Protein AF-A0A1T3WHC0-F1 (afdb_monomer_lite)

Radius of gyration: 17.09 Å; chains: 1; bounding box: 43×20×48 Å

Sequence (100 aa):
LLVEAGRAVDAAQADLDADSTAQASIAVAVAKVAATRACLEASSTLFELGGTRSASGTANLSRYWRDARTHTLHDPTRWKLQHIGRYTLSGTQPPRHGQI

Structure (mmCIF, N/CA/C/O backbone):
data_AF-A0A1T3WHC0-F1
#
_entry.id   AF-A0A1T3WHC0-F1
#
loop_
_atom_site.group_PDB
_atom_site.id
_atom_site.type_symbol
_atom_site.label_atom_id
_atom_site.label_alt_id
_atom_site.label_comp_id
_atom_site.label_asym_id
_atom_site.label_entity_id
_atom_site.label_seq_id
_atom_site.pdbx_PDB_ins_code
_atom_site.Cartn_x
_atom_site.Cartn_y
_atom_site.Cartn_z
_atom_site.occupancy
_atom_site.B_iso_or_equiv
_atom_site.auth_seq_id
_atom_site.auth_comp_id
_atom_site.auth_asym_id
_atom_site.auth_atom_id
_atom_site.pdbx_PDB_model_num
ATOM 1 N N . LEU A 1 1 ? -4.424 -9.113 1.706 1.00 90.62 1 LEU A N 1
ATOM 2 C CA . LEU A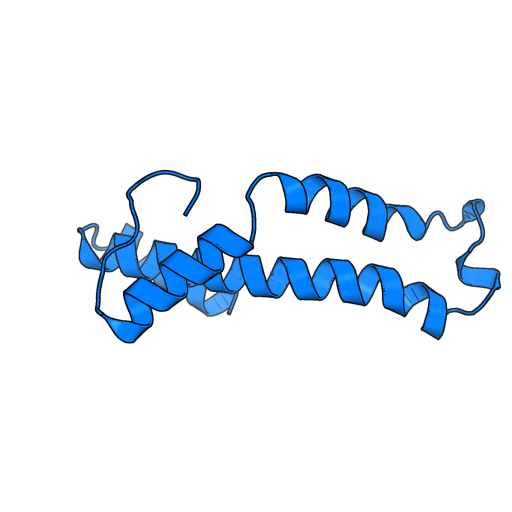 1 1 ? -4.301 -7.664 1.990 1.00 90.62 1 LEU A CA 1
ATOM 3 C C . LEU A 1 1 ? -5.372 -6.809 1.306 1.00 90.62 1 LEU A C 1
ATOM 5 O O . LEU A 1 1 ? -6.272 -6.375 2.002 1.00 90.62 1 LEU A O 1
ATOM 9 N N . LEU A 1 2 ? -5.349 -6.569 -0.017 1.00 95.44 2 LEU A N 1
ATOM 10 C CA . LEU A 1 2 ? -6.349 -5.678 -0.653 1.00 95.44 2 LEU A CA 1
ATOM 11 C C . LEU A 1 2 ? -7.793 -6.196 -0.515 1.00 95.44 2 LEU A C 1
ATOM 13 O O . LEU A 1 2 ? -8.685 -5.449 -0.135 1.00 95.44 2 LEU A O 1
ATOM 17 N N . VAL A 1 3 ? -8.003 -7.493 -0.760 1.00 97.88 3 VAL A N 1
ATOM 18 C CA . VAL A 1 3 ? -9.315 -8.144 -0.591 1.00 97.88 3 VAL A CA 1
ATOM 19 C C . VAL A 1 3 ? -9.789 -8.099 0.866 1.00 97.88 3 VAL A C 1
ATOM 21 O O . VAL A 1 3 ? -10.970 -7.907 1.120 1.00 97.88 3 VAL A O 1
ATOM 24 N N . GLU A 1 4 ? -8.879 -8.256 1.829 1.00 97.19 4 GLU A N 1
ATOM 25 C CA . GLU A 1 4 ? -9.213 -8.185 3.261 1.00 97.19 4 GLU A CA 1
ATOM 26 C C . GLU A 1 4 ? -9.613 -6.767 3.667 1.00 97.19 4 GLU A C 1
ATOM 28 O O . GLU A 1 4 ? -10.598 -6.603 4.375 1.00 97.19 4 GLU A O 1
ATOM 33 N N . ALA A 1 5 ? -8.901 -5.751 3.170 1.00 97.75 5 ALA A N 1
ATOM 34 C CA . ALA A 1 5 ? -9.271 -4.355 3.372 1.00 97.75 5 ALA A CA 1
ATOM 35 C C . ALA A 1 5 ? -10.660 -4.050 2.797 1.00 97.75 5 ALA A C 1
ATOM 37 O O . ALA A 1 5 ? -11.464 -3.431 3.483 1.00 97.75 5 ALA A O 1
ATOM 38 N N . GLY A 1 6 ? -10.962 -4.541 1.589 1.00 98.06 6 GLY A N 1
ATOM 39 C CA . GLY A 1 6 ? -12.294 -4.416 0.990 1.00 98.06 6 GLY A CA 1
ATOM 40 C C . GLY A 1 6 ? -13.380 -5.038 1.867 1.00 98.06 6 GLY A C 1
ATOM 41 O O . GLY A 1 6 ? -14.309 -4.349 2.265 1.00 98.06 6 GLY A O 1
ATOM 42 N N . ARG A 1 7 ? -13.203 -6.299 2.280 1.00 98.44 7 ARG A N 1
ATOM 43 C CA . ARG A 1 7 ? -14.166 -6.989 3.158 1.00 98.44 7 ARG A CA 1
ATOM 44 C C . ARG A 1 7 ? -14.360 -6.293 4.505 1.00 98.44 7 ARG A C 1
ATOM 46 O O . ARG A 1 7 ? -15.472 -6.274 5.016 1.00 98.44 7 ARG A O 1
ATOM 53 N N . ALA A 1 8 ? -13.295 -5.752 5.095 1.00 97.81 8 ALA A N 1
ATOM 54 C CA . ALA A 1 8 ? -13.387 -5.033 6.363 1.00 97.81 8 ALA A CA 1
ATOM 55 C C . ALA A 1 8 ? -14.163 -3.715 6.210 1.00 97.81 8 ALA A C 1
ATOM 57 O O . ALA A 1 8 ? -14.955 -3.370 7.082 1.00 97.81 8 ALA A O 1
ATOM 58 N N . VAL A 1 9 ? -13.977 -3.009 5.089 1.00 97.75 9 VAL A N 1
ATOM 59 C CA . VAL A 1 9 ? -14.778 -1.826 4.743 1.00 97.75 9 VAL A CA 1
ATOM 60 C C . VAL A 1 9 ? -16.242 -2.206 4.519 1.00 97.75 9 VAL A C 1
ATOM 62 O O . VAL A 1 9 ? -17.111 -1.551 5.084 1.00 97.75 9 VAL A O 1
ATOM 65 N N . ASP A 1 10 ? -16.519 -3.283 3.779 1.00 98.44 10 ASP A N 1
ATOM 66 C CA . ASP A 1 10 ? -17.887 -3.765 3.548 1.00 98.44 10 ASP A CA 1
ATOM 67 C C . ASP A 1 10 ? -18.591 -4.117 4.870 1.00 98.44 10 ASP A C 1
ATOM 69 O O . ASP A 1 10 ? -19.746 -3.748 5.082 1.00 98.44 10 ASP A O 1
ATOM 73 N N . ALA A 1 11 ? -17.885 -4.785 5.789 1.00 97.81 11 ALA A N 1
ATOM 74 C CA . ALA A 1 11 ? -18.406 -5.123 7.112 1.00 97.81 11 ALA A CA 1
ATOM 75 C C . ALA A 1 11 ? -18.705 -3.871 7.953 1.00 97.81 11 ALA A C 1
ATOM 77 O O . ALA A 1 11 ? -19.793 -3.762 8.510 1.00 97.81 11 ALA A O 1
ATOM 78 N N . ALA A 1 12 ? -17.783 -2.902 7.990 1.00 96.81 12 ALA A N 1
ATOM 79 C CA . ALA A 1 12 ? -17.993 -1.639 8.701 1.00 96.81 12 ALA A CA 1
ATOM 80 C C . ALA A 1 12 ? -19.109 -0.783 8.087 1.00 96.81 12 ALA A C 1
ATOM 82 O O . ALA A 1 12 ? -19.764 -0.024 8.791 1.00 96.81 12 ALA A O 1
ATOM 83 N N . GLN A 1 13 ? -19.346 -0.896 6.779 1.00 97.06 13 GLN A N 1
ATOM 84 C CA . GLN A 1 13 ? -20.472 -0.234 6.128 1.00 97.06 13 GLN A CA 1
ATOM 85 C C . GLN A 1 13 ? -21.812 -0.890 6.495 1.00 97.06 13 GLN A C 1
ATOM 87 O O . GLN A 1 13 ? -22.819 -0.189 6.598 1.00 97.06 13 GLN A O 1
ATOM 92 N N . ALA A 1 14 ? -21.838 -2.214 6.665 1.00 98.06 14 ALA A N 1
ATOM 93 C CA . ALA A 1 14 ? -23.043 -2.952 7.035 1.00 98.06 14 ALA A CA 1
ATOM 94 C C . ALA A 1 14 ? -23.440 -2.744 8.506 1.00 98.06 14 ALA A C 1
ATOM 96 O O . ALA A 1 14 ? -24.631 -2.644 8.797 1.00 98.06 14 ALA A O 1
ATOM 97 N N . ASP A 1 15 ? -22.461 -2.661 9.409 1.00 97.00 15 ASP A N 1
ATOM 98 C CA . ASP A 1 15 ? -22.667 -2.453 10.845 1.00 97.00 15 ASP A CA 1
ATOM 99 C C . ASP A 1 15 ? -21.625 -1.465 11.386 1.00 97.00 15 ASP A C 1
ATOM 101 O O . ASP A 1 15 ? -20.502 -1.835 11.733 1.00 97.00 15 ASP A O 1
ATOM 105 N N . LEU A 1 16 ? -21.972 -0.175 11.354 1.00 96.44 16 LEU A N 1
ATOM 106 C CA . LEU A 1 16 ? -21.028 0.904 11.626 1.00 96.44 16 LEU A CA 1
ATOM 107 C C . LEU A 1 16 ? -20.932 1.205 13.122 1.00 96.44 16 LEU A C 1
ATOM 109 O O . LEU A 1 16 ? -21.809 1.839 13.711 1.00 96.44 16 LEU A O 1
ATOM 113 N N . ASP A 1 17 ? -19.789 0.862 13.703 1.00 95.38 17 ASP A N 1
ATOM 114 C CA . ASP A 1 17 ? -19.435 1.180 15.082 1.00 95.38 17 ASP A CA 1
ATOM 115 C C . ASP A 1 17 ? -17.944 1.545 15.233 1.00 95.38 17 ASP A C 1
ATOM 117 O O . ASP A 1 17 ? -17.195 1.707 14.263 1.00 95.38 17 ASP A O 1
ATOM 121 N N . ALA A 1 18 ? -17.501 1.736 16.478 1.00 93.25 18 ALA A N 1
ATOM 122 C CA . ALA A 1 18 ? -16.118 2.088 16.779 1.00 93.25 18 ALA A CA 1
ATOM 123 C C . ALA A 1 18 ? -15.115 0.995 16.374 1.00 93.25 18 ALA A C 1
ATOM 125 O O . ALA A 1 18 ? -14.027 1.319 15.890 1.00 93.25 18 ALA A O 1
ATOM 126 N N . ASP A 1 19 ? -15.468 -0.271 16.585 1.00 95.19 19 ASP A N 1
ATOM 127 C CA . ASP A 1 19 ? -14.564 -1.408 16.428 1.00 95.19 19 ASP A CA 1
ATOM 128 C C . ASP A 1 19 ? -14.450 -1.829 14.964 1.00 95.19 19 ASP A C 1
ATOM 130 O O . ASP A 1 19 ? -13.339 -1.969 14.451 1.00 95.19 19 ASP A O 1
ATOM 134 N N . SER A 1 20 ? -15.574 -1.932 14.261 1.00 96.19 20 SER A N 1
ATOM 135 C CA . SER A 1 20 ? -15.648 -2.159 12.816 1.00 96.19 20 SER A CA 1
ATOM 136 C C . SER A 1 20 ? -14.912 -1.064 12.035 1.00 96.19 20 SER A C 1
ATOM 138 O O . SER A 1 20 ? -14.093 -1.365 11.163 1.00 96.19 20 SER A O 1
ATOM 140 N N . THR A 1 21 ? -15.088 0.212 12.409 1.00 95.31 21 THR A N 1
ATOM 141 C CA . THR A 1 21 ? -14.352 1.334 11.801 1.00 95.31 21 THR A CA 1
ATOM 142 C C . THR A 1 21 ? -12.848 1.213 12.045 1.00 95.31 21 THR A C 1
ATOM 144 O O . THR A 1 21 ? -12.048 1.448 11.132 1.00 95.31 21 THR A O 1
ATOM 147 N N . ALA A 1 22 ? -12.436 0.843 13.263 1.00 95.56 22 ALA A N 1
ATOM 148 C CA . ALA A 1 22 ? -11.030 0.637 13.597 1.00 95.56 22 ALA A CA 1
ATOM 149 C C . ALA A 1 22 ? -10.426 -0.528 12.796 1.00 95.56 22 ALA A C 1
ATOM 151 O O . ALA A 1 22 ? -9.349 -0.378 12.219 1.00 95.56 22 ALA A O 1
ATOM 152 N N . GLN A 1 23 ? -11.132 -1.656 12.697 1.00 96.06 23 GLN A N 1
ATOM 153 C CA . GLN A 1 23 ? -10.710 -2.820 11.917 1.00 96.06 23 GLN A CA 1
ATOM 154 C C . GLN A 1 23 ? -10.547 -2.482 10.433 1.00 96.06 23 GLN A C 1
ATOM 156 O O . GLN A 1 23 ? -9.494 -2.761 9.853 1.00 96.06 23 GLN A O 1
ATOM 161 N N . ALA A 1 24 ? -11.539 -1.821 9.831 1.00 96.69 24 ALA A N 1
ATOM 162 C CA . ALA A 1 24 ? -11.483 -1.382 8.439 1.00 96.69 24 ALA A CA 1
ATOM 163 C C . ALA A 1 24 ? -10.310 -0.424 8.192 1.00 96.69 24 ALA A C 1
ATOM 165 O O . ALA A 1 24 ? -9.524 -0.615 7.262 1.00 96.69 24 ALA A O 1
ATOM 166 N N . SER A 1 25 ? -10.135 0.559 9.077 1.00 95.88 25 SER A N 1
ATOM 167 C CA . SER A 1 25 ? -9.041 1.532 9.016 1.00 95.88 25 SER A CA 1
ATOM 168 C C . SER A 1 25 ? -7.666 0.864 9.030 1.00 95.88 25 SER A C 1
ATOM 170 O O . SER A 1 25 ? -6.805 1.174 8.206 1.00 95.88 25 SER A O 1
ATOM 172 N N . ILE A 1 26 ? -7.458 -0.091 9.939 1.00 97.06 26 ILE A N 1
ATOM 173 C CA . ILE A 1 26 ? -6.194 -0.823 10.043 1.00 97.06 26 ILE A CA 1
ATOM 174 C C . ILE A 1 26 ? -5.980 -1.720 8.825 1.00 97.06 26 ILE A C 1
ATOM 176 O O . ILE A 1 26 ? -4.877 -1.737 8.277 1.00 97.06 26 ILE A O 1
ATOM 180 N N . ALA A 1 27 ? -7.013 -2.415 8.347 1.00 97.25 27 ALA A N 1
ATOM 181 C CA . ALA A 1 27 ? -6.907 -3.258 7.160 1.00 97.25 27 ALA A CA 1
ATOM 182 C C . ALA A 1 27 ? -6.519 -2.440 5.912 1.00 97.25 27 ALA A C 1
ATOM 184 O O . ALA A 1 27 ? -5.613 -2.829 5.167 1.00 97.25 27 ALA A O 1
ATOM 185 N N . VAL A 1 28 ? -7.125 -1.262 5.724 1.00 96.50 28 VAL A N 1
ATOM 186 C CA . VAL A 1 28 ? -6.765 -0.313 4.657 1.00 96.50 28 VAL A CA 1
ATOM 187 C C . VAL A 1 28 ? -5.336 0.201 4.830 1.00 96.50 28 VAL A C 1
ATOM 189 O O . VAL A 1 28 ? -4.581 0.246 3.856 1.00 96.50 28 VAL A O 1
ATOM 192 N N . ALA A 1 29 ? -4.922 0.541 6.054 1.00 96.00 29 ALA A N 1
ATOM 193 C CA . ALA A 1 29 ? -3.554 0.969 6.329 1.00 96.00 29 ALA A CA 1
ATOM 194 C C . ALA A 1 29 ? -2.539 -0.124 5.957 1.00 96.00 29 ALA A C 1
ATOM 196 O O . ALA A 1 29 ? -1.573 0.162 5.247 1.00 96.00 29 ALA A O 1
ATOM 197 N N . VAL A 1 30 ? -2.777 -1.382 6.348 1.00 97.12 30 VAL A N 1
ATOM 198 C CA . VAL A 1 30 ? -1.925 -2.531 5.990 1.00 97.12 30 VAL A CA 1
ATOM 199 C C . VAL A 1 30 ? -1.846 -2.697 4.472 1.00 97.12 30 VAL A C 1
ATOM 201 O O . VAL A 1 30 ? -0.746 -2.802 3.920 1.00 97.12 30 VAL A O 1
ATOM 204 N N . ALA A 1 31 ? -2.990 -2.670 3.781 1.00 97.50 31 ALA A N 1
ATOM 205 C CA . ALA A 1 31 ? -3.032 -2.770 2.325 1.00 97.50 31 ALA A CA 1
ATOM 206 C C . ALA A 1 31 ? -2.251 -1.630 1.653 1.00 97.50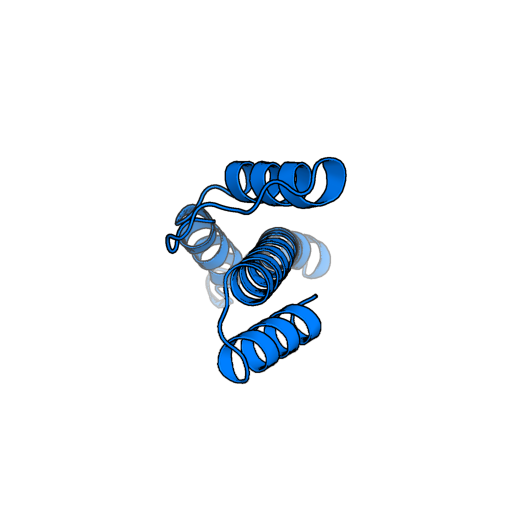 31 ALA A C 1
ATOM 208 O O . ALA A 1 31 ? -1.478 -1.879 0.727 1.00 97.50 31 ALA A O 1
ATOM 209 N N . LYS A 1 32 ? -2.373 -0.397 2.156 1.00 95.75 32 LYS A N 1
ATOM 210 C CA . LYS A 1 32 ? -1.645 0.767 1.640 1.00 95.75 32 LYS A CA 1
ATOM 211 C C . LYS A 1 32 ? -0.133 0.660 1.843 1.00 95.75 32 LYS A C 1
ATOM 213 O O . LYS A 1 32 ? 0.619 0.985 0.922 1.00 95.75 32 LYS A O 1
ATOM 218 N N . VAL A 1 33 ? 0.328 0.197 3.008 1.00 96.81 33 VAL A N 1
ATOM 219 C CA . VAL A 1 33 ? 1.763 -0.028 3.261 1.00 96.81 33 VAL A CA 1
ATOM 220 C C . VAL A 1 33 ? 2.321 -1.074 2.294 1.00 96.81 33 VAL A C 1
ATOM 222 O O . VAL A 1 33 ? 3.374 -0.854 1.693 1.00 96.81 33 VAL A O 1
ATOM 225 N N . ALA A 1 34 ? 1.610 -2.188 2.108 1.00 97.25 34 ALA A N 1
ATOM 226 C CA . ALA A 1 34 ? 2.026 -3.236 1.182 1.00 97.25 34 ALA A CA 1
ATOM 227 C C . ALA A 1 34 ? 2.047 -2.746 -0.273 1.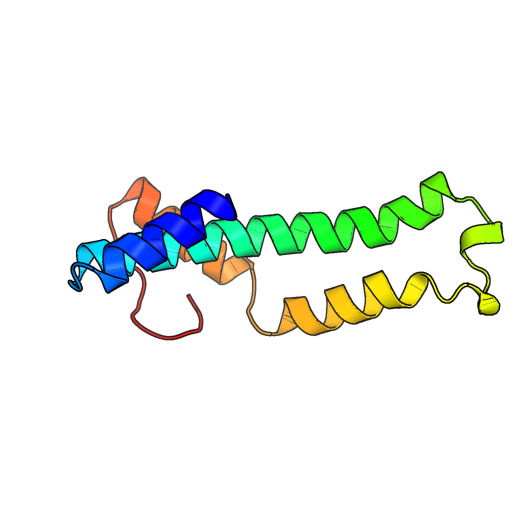00 97.25 34 ALA A C 1
ATOM 229 O O . ALA A 1 34 ? 3.041 -2.945 -0.967 1.00 97.25 34 ALA A O 1
ATOM 230 N N . ALA A 1 35 ? 1.000 -2.040 -0.711 1.00 97.25 35 ALA A N 1
ATOM 231 C CA . ALA A 1 35 ? 0.920 -1.474 -2.055 1.00 97.25 35 ALA A CA 1
ATOM 232 C C . ALA A 1 35 ? 2.039 -0.456 -2.323 1.00 97.25 35 ALA A C 1
ATOM 234 O O . ALA A 1 35 ? 2.632 -0.477 -3.396 1.00 97.25 35 ALA A O 1
ATOM 235 N N . THR A 1 36 ? 2.370 0.387 -1.337 1.00 97.25 36 THR A N 1
ATOM 236 C CA . THR A 1 36 ? 3.468 1.368 -1.429 1.00 97.25 36 THR A CA 1
ATOM 237 C C . THR A 1 36 ? 4.816 0.689 -1.651 1.00 97.25 36 THR A C 1
ATOM 239 O O . THR A 1 36 ? 5.595 1.119 -2.498 1.00 97.25 36 THR A O 1
ATOM 242 N N . ARG A 1 37 ? 5.103 -0.381 -0.899 1.00 97.06 37 ARG A N 1
ATOM 243 C CA . ARG A 1 37 ? 6.341 -1.154 -1.071 1.00 97.06 37 ARG A CA 1
ATOM 244 C C . ARG A 1 37 ? 6.377 -1.812 -2.447 1.00 97.06 37 ARG A C 1
ATOM 246 O O . ARG A 1 37 ? 7.328 -1.598 -3.189 1.00 97.06 37 ARG A O 1
ATOM 253 N N . ALA A 1 38 ? 5.301 -2.509 -2.807 1.00 98.12 38 ALA A N 1
ATOM 254 C CA . ALA A 1 38 ? 5.206 -3.237 -4.065 1.00 98.12 38 ALA A CA 1
ATOM 255 C C . ALA A 1 38 ? 5.336 -2.323 -5.293 1.00 98.12 38 ALA A C 1
ATOM 257 O O . ALA A 1 38 ? 6.046 -2.669 -6.231 1.00 98.12 38 ALA A O 1
ATOM 258 N N . CYS A 1 39 ? 4.687 -1.152 -5.310 1.00 98.00 39 CYS A N 1
ATOM 259 C CA . CYS A 1 39 ? 4.737 -0.273 -6.480 1.00 98.00 39 CYS A CA 1
ATOM 260 C C . CYS A 1 39 ? 6.112 0.387 -6.666 1.00 98.00 39 CYS A C 1
ATOM 262 O O . CYS A 1 39 ? 6.585 0.501 -7.799 1.00 98.00 39 CYS A O 1
ATOM 264 N N . LEU A 1 40 ? 6.779 0.787 -5.578 1.00 98.00 40 LEU A N 1
ATOM 265 C CA . LEU A 1 40 ? 8.127 1.359 -5.634 1.00 98.00 40 LEU A CA 1
ATOM 266 C C . LEU A 1 40 ? 9.168 0.312 -6.037 1.00 98.00 40 LEU A C 1
ATOM 268 O O . LEU A 1 40 ? 10.024 0.601 -6.869 1.00 98.00 40 LEU A O 1
ATOM 272 N N . GLU A 1 41 ? 9.070 -0.897 -5.486 1.00 98.38 41 GLU A N 1
ATOM 273 C CA . GLU A 1 41 ? 9.951 -2.013 -5.830 1.00 98.38 41 GLU A CA 1
ATOM 274 C C . GLU A 1 41 ? 9.757 -2.430 -7.289 1.00 98.38 41 GLU A C 1
ATOM 276 O O . GLU A 1 41 ? 10.688 -2.328 -8.082 1.00 98.38 41 GLU A O 1
ATOM 281 N N . ALA A 1 42 ? 8.529 -2.777 -7.690 1.00 98.44 42 ALA A N 1
ATOM 282 C CA . ALA A 1 42 ? 8.243 -3.250 -9.042 1.00 98.44 42 ALA A CA 1
ATOM 283 C C . ALA A 1 42 ? 8.643 -2.233 -10.120 1.00 98.44 42 ALA A C 1
ATOM 285 O O . ALA A 1 42 ? 9.205 -2.610 -11.147 1.00 98.44 42 ALA A O 1
ATOM 286 N N . SER A 1 43 ? 8.388 -0.940 -9.891 1.00 98.12 43 SER A N 1
ATOM 287 C CA . SER A 1 43 ? 8.756 0.111 -10.848 1.00 98.12 43 SER A CA 1
ATOM 288 C C . SER A 1 43 ? 10.268 0.327 -10.975 1.00 98.12 43 SER A C 1
ATOM 290 O O . SER A 1 43 ? 10.714 0.794 -12.022 1.00 98.12 43 SER A O 1
ATOM 292 N N . SER A 1 44 ? 11.051 -0.039 -9.956 1.00 97.69 44 SER A N 1
ATOM 293 C CA . SER A 1 44 ? 12.516 -0.034 -10.003 1.00 97.69 44 SER A CA 1
ATOM 294 C C . SER A 1 44 ? 13.058 -1.316 -10.644 1.00 97.69 44 SER A C 1
ATOM 296 O O . SER A 1 44 ? 13.795 -1.251 -11.628 1.00 97.69 44 SER A O 1
ATOM 298 N N . THR A 1 45 ? 12.633 -2.485 -10.153 1.00 98.19 45 THR A N 1
ATOM 299 C CA . THR A 1 45 ? 13.069 -3.812 -10.627 1.00 98.19 45 THR A CA 1
ATOM 300 C C . THR A 1 45 ? 12.767 -4.038 -12.108 1.00 98.19 45 THR A C 1
ATOM 302 O O . THR A 1 45 ? 13.490 -4.760 -12.794 1.00 98.19 45 THR A O 1
ATOM 305 N N . LEU A 1 46 ? 11.741 -3.373 -12.645 1.00 96.88 46 LEU A N 1
ATOM 306 C CA . LEU A 1 46 ? 11.437 -3.353 -14.075 1.00 96.88 46 LEU A CA 1
ATOM 307 C C . LEU A 1 46 ? 12.671 -3.044 -14.949 1.00 96.88 46 LEU A C 1
ATOM 309 O O . LEU A 1 46 ? 12.829 -3.649 -16.010 1.00 96.88 46 LEU A O 1
ATOM 313 N N . PHE A 1 47 ? 13.555 -2.137 -14.517 1.00 97.94 47 PHE A N 1
ATOM 314 C CA . PHE A 1 47 ? 14.755 -1.780 -15.281 1.00 97.94 47 PHE A CA 1
ATOM 315 C C . PHE A 1 47 ? 15.856 -2.837 -15.196 1.00 97.94 47 PHE A C 1
ATOM 317 O O . PHE A 1 47 ? 16.553 -3.077 -16.182 1.00 97.94 47 PHE A O 1
ATOM 324 N N . GLU A 1 48 ? 15.985 -3.498 -14.046 1.00 96.88 48 GLU A N 1
ATOM 325 C CA . GLU A 1 48 ? 16.919 -4.612 -13.854 1.00 96.88 48 GLU A CA 1
ATOM 326 C C . GLU A 1 48 ? 16.547 -5.786 -14.768 1.00 96.88 48 GLU A C 1
ATOM 328 O O . GLU A 1 48 ? 17.406 -6.337 -15.453 1.00 96.88 48 GLU A O 1
ATOM 333 N N . LEU A 1 49 ? 15.250 -6.103 -14.860 1.00 96.25 49 LEU A N 1
ATOM 334 C CA . LEU A 1 49 ? 14.735 -7.162 -15.730 1.00 96.25 49 LEU A CA 1
ATOM 335 C C . LEU A 1 49 ? 14.804 -6.790 -17.220 1.00 96.25 49 LEU A C 1
ATOM 337 O O . LEU A 1 49 ? 15.136 -7.622 -18.063 1.00 96.25 49 LEU A O 1
ATOM 341 N N . GLY A 1 50 ? 14.460 -5.547 -17.561 1.00 95.25 50 GLY A N 1
ATOM 342 C CA . GLY A 1 50 ? 14.391 -5.083 -18.948 1.00 95.25 50 GLY A CA 1
ATOM 343 C C . GLY A 1 50 ? 15.746 -4.726 -19.572 1.00 95.25 50 GLY A C 1
ATOM 344 O O . GLY A 1 50 ? 15.838 -4.557 -20.794 1.00 95.25 50 GLY A O 1
ATOM 345 N N . GLY A 1 51 ? 16.795 -4.592 -18.755 1.00 95.62 51 GLY A N 1
ATOM 346 C CA . GLY A 1 51 ? 18.134 -4.191 -19.179 1.00 95.62 51 GLY A CA 1
ATOM 347 C C . GLY A 1 51 ? 18.181 -2.775 -19.765 1.00 95.62 51 GLY A C 1
ATOM 348 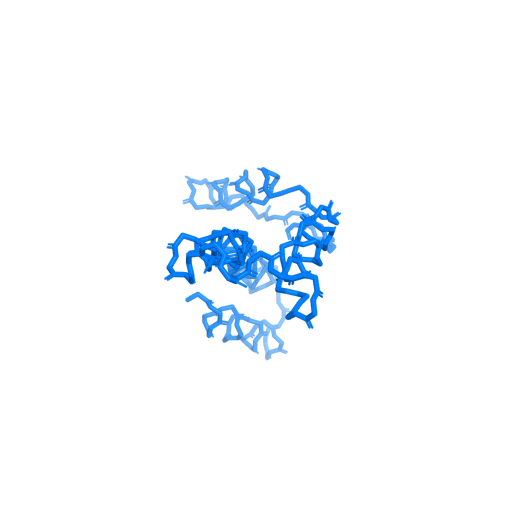O O . GLY A 1 51 ? 17.212 -2.019 -19.716 1.00 95.62 51 GLY A O 1
ATOM 349 N N . THR A 1 52 ? 19.306 -2.401 -20.375 1.00 96.62 52 THR A N 1
ATOM 350 C CA . THR A 1 52 ? 19.580 -1.018 -20.826 1.00 96.62 52 THR A CA 1
ATOM 351 C C . THR A 1 52 ? 18.501 -0.420 -21.737 1.00 96.62 52 THR A C 1
ATOM 353 O O . THR A 1 52 ? 18.200 0.766 -21.638 1.00 96.62 52 THR A O 1
ATOM 356 N N . ARG A 1 53 ? 17.852 -1.230 -22.585 1.00 95.56 53 ARG A N 1
ATOM 357 C CA . ARG A 1 53 ? 16.781 -0.772 -23.492 1.00 95.56 53 ARG A CA 1
ATOM 358 C C . ARG A 1 53 ? 15.531 -0.277 -22.761 1.00 95.56 53 ARG A C 1
ATOM 360 O O . ARG A 1 53 ? 14.821 0.574 -23.293 1.00 95.56 53 ARG A O 1
ATOM 367 N N . SER A 1 54 ? 15.270 -0.771 -21.552 1.00 97.06 54 SER A N 1
ATOM 368 C CA . SER A 1 54 ? 14.135 -0.323 -20.733 1.00 97.06 54 SER A CA 1
ATOM 369 C C . SER A 1 54 ? 14.268 1.137 -20.282 1.00 97.06 54 SER A C 1
ATOM 371 O O . SER A 1 54 ? 13.259 1.804 -20.064 1.00 97.06 54 SER A O 1
ATOM 373 N N . ALA A 1 55 ? 15.496 1.671 -20.239 1.00 96.44 55 ALA A N 1
ATOM 374 C CA . ALA A 1 55 ? 15.780 3.069 -19.920 1.00 96.44 55 ALA A CA 1
ATOM 375 C C . ALA A 1 55 ? 15.504 4.043 -21.082 1.00 96.44 55 ALA A C 1
ATOM 377 O O . ALA A 1 55 ? 15.715 5.246 -20.933 1.00 96.44 55 ALA A O 1
ATOM 378 N N . SER A 1 56 ? 15.024 3.558 -22.234 1.00 97.06 56 SER A N 1
ATOM 379 C CA . SER A 1 56 ? 14.682 4.425 -23.362 1.00 97.06 56 SER A CA 1
ATOM 380 C C . SER A 1 56 ? 13.598 5.441 -22.992 1.00 97.06 56 SER A C 1
ATOM 382 O O . SER A 1 56 ? 12.519 5.083 -22.507 1.00 97.06 56 SER A O 1
ATOM 384 N N . GLY A 1 57 ? 13.838 6.710 -23.333 1.00 96.75 57 GLY A N 1
ATOM 385 C CA . GLY A 1 57 ? 12.848 7.776 -23.184 1.00 96.75 57 GLY A CA 1
ATOM 386 C C . GLY A 1 57 ? 11.553 7.504 -23.957 1.00 96.75 57 GLY A C 1
ATOM 387 O O . GLY A 1 57 ? 10.478 7.844 -23.471 1.00 96.75 57 GLY A O 1
ATOM 388 N N . THR A 1 58 ? 11.625 6.817 -25.105 1.00 97.25 58 THR A N 1
ATOM 389 C CA . THR A 1 58 ? 10.439 6.489 -25.919 1.00 97.25 58 THR A CA 1
ATOM 390 C C . THR A 1 58 ? 9.503 5.493 -25.237 1.00 97.25 58 THR A C 1
ATOM 392 O O . THR A 1 58 ? 8.290 5.595 -25.389 1.00 97.25 58 THR A O 1
ATOM 395 N N . ALA A 1 59 ? 10.038 4.557 -24.447 1.00 95.94 59 ALA A N 1
ATOM 396 C CA . ALA A 1 59 ? 9.231 3.606 -23.679 1.00 95.94 59 ALA A CA 1
ATOM 397 C C . ALA A 1 59 ? 8.599 4.261 -22.434 1.00 95.94 59 ALA A C 1
ATOM 399 O O . ALA A 1 59 ? 7.570 3.798 -21.926 1.00 95.94 59 ALA A O 1
ATOM 400 N N . ASN A 1 60 ? 9.214 5.347 -21.943 1.00 97.06 60 ASN A N 1
ATOM 401 C CA . ASN A 1 60 ? 8.762 6.163 -20.814 1.00 97.06 60 ASN A CA 1
ATOM 402 C C . ASN A 1 60 ? 8.422 5.331 -19.562 1.00 97.06 60 ASN A C 1
ATOM 404 O O . ASN A 1 60 ? 7.492 5.647 -18.819 1.00 97.06 60 ASN A O 1
ATOM 408 N N . LEU A 1 61 ? 9.132 4.223 -19.337 1.00 98.06 61 LEU A N 1
ATOM 409 C CA . LEU A 1 61 ? 8.840 3.299 -18.238 1.00 98.06 61 LEU A CA 1
ATOM 410 C C . LEU A 1 61 ? 9.111 3.928 -16.864 1.00 98.06 61 LEU A C 1
ATOM 412 O O . LEU A 1 61 ? 8.460 3.583 -15.881 1.00 98.06 61 LEU A O 1
ATOM 416 N N . SER A 1 62 ? 9.983 4.940 -16.806 1.00 97.56 62 SER A N 1
ATOM 417 C CA . SER A 1 62 ? 10.285 5.687 -15.579 1.00 97.56 62 SER A CA 1
ATOM 418 C C . SER A 1 62 ? 9.074 6.437 -15.019 1.00 97.56 62 SER A C 1
ATOM 420 O O . SER A 1 62 ? 9.084 6.807 -13.844 1.00 97.56 62 SER A O 1
ATOM 422 N N . ARG A 1 63 ? 8.008 6.628 -15.817 1.00 98.06 63 ARG A N 1
ATOM 423 C CA . ARG A 1 63 ? 6.741 7.203 -15.342 1.00 98.06 63 ARG A CA 1
ATOM 424 C C . ARG A 1 63 ? 6.164 6.436 -14.160 1.00 98.06 63 ARG A C 1
ATOM 426 O O . ARG A 1 63 ? 5.737 7.066 -13.207 1.00 98.06 63 ARG A O 1
ATOM 433 N N . TYR A 1 64 ? 6.247 5.105 -14.164 1.00 98.38 64 TYR A N 1
ATOM 434 C CA . TYR A 1 64 ? 5.653 4.290 -13.107 1.00 98.38 64 TYR A CA 1
ATOM 435 C C . TYR A 1 64 ? 6.302 4.562 -11.751 1.00 98.38 64 TYR A C 1
ATOM 437 O O . TYR A 1 64 ? 5.599 4.720 -10.757 1.00 98.38 64 TYR A O 1
ATOM 445 N N . TRP A 1 65 ? 7.630 4.699 -11.723 1.00 98.38 65 TRP A N 1
ATOM 446 C CA . TRP A 1 65 ? 8.345 5.067 -10.506 1.00 98.38 65 TRP A CA 1
ATOM 447 C C . TRP A 1 65 ? 8.047 6.510 -10.091 1.00 98.38 65 TRP A C 1
ATOM 449 O O . TRP A 1 65 ? 7.789 6.762 -8.919 1.00 98.38 65 TRP A O 1
ATOM 459 N N . ARG A 1 66 ? 8.035 7.463 -11.036 1.00 98.38 66 ARG A N 1
ATOM 460 C CA . ARG A 1 66 ? 7.758 8.883 -10.740 1.00 98.38 66 ARG A CA 1
ATOM 461 C C . ARG A 1 66 ? 6.354 9.089 -10.174 1.00 98.38 66 ARG A C 1
ATOM 463 O O . ARG A 1 66 ? 6.201 9.798 -9.177 1.00 98.38 66 ARG A O 1
ATOM 470 N N . ASP A 1 67 ? 5.356 8.445 -10.768 1.00 98.44 67 ASP A N 1
ATOM 471 C CA . ASP A 1 67 ? 3.958 8.546 -10.355 1.00 98.44 67 ASP A CA 1
ATOM 472 C C . ASP A 1 67 ? 3.760 7.866 -8.994 1.00 98.44 67 ASP A C 1
ATOM 474 O O . ASP A 1 67 ? 3.224 8.479 -8.068 1.00 98.44 67 ASP A O 1
ATOM 478 N N . ALA A 1 68 ? 4.289 6.646 -8.820 1.00 97.94 68 ALA A N 1
ATOM 479 C CA . ALA A 1 68 ? 4.264 5.941 -7.539 1.00 97.94 68 ALA A CA 1
ATOM 480 C C . ALA A 1 68 ? 4.971 6.743 -6.441 1.00 97.94 68 ALA A C 1
ATOM 482 O O . ALA A 1 68 ? 4.434 6.910 -5.344 1.00 97.94 68 ALA A O 1
ATOM 483 N N . ARG A 1 69 ? 6.158 7.291 -6.723 1.00 97.62 69 ARG A N 1
ATOM 484 C CA . ARG A 1 69 ? 6.924 8.071 -5.753 1.00 97.62 69 ARG A CA 1
ATOM 485 C C . ARG A 1 69 ? 6.199 9.344 -5.360 1.00 97.62 69 ARG A C 1
ATOM 487 O O . ARG A 1 69 ? 6.152 9.652 -4.178 1.00 97.62 69 ARG A O 1
ATOM 494 N N 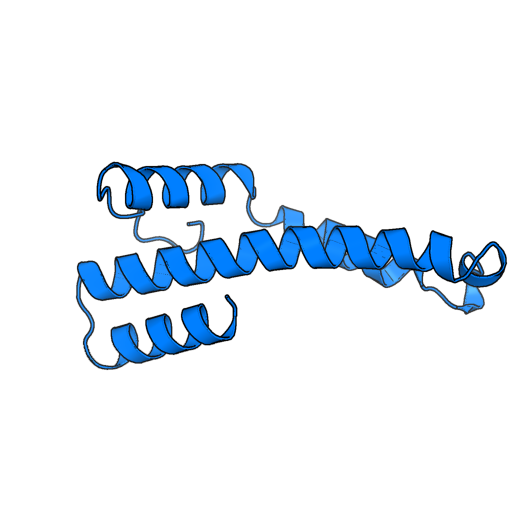. THR A 1 70 ? 5.604 10.045 -6.317 1.00 98.00 70 THR A N 1
ATOM 495 C CA . THR A 1 70 ? 4.814 11.247 -6.037 1.00 98.00 70 THR A CA 1
ATOM 496 C C . THR A 1 70 ? 3.595 10.912 -5.181 1.00 98.00 70 THR A C 1
ATOM 498 O O . THR A 1 70 ? 3.390 11.515 -4.132 1.00 98.00 70 THR A O 1
ATOM 501 N N . HIS A 1 71 ? 2.806 9.913 -5.581 1.00 96.62 71 HIS A N 1
ATOM 502 C CA . HIS A 1 71 ? 1.542 9.606 -4.915 1.00 96.62 71 HIS A CA 1
ATOM 503 C C . HIS A 1 71 ? 1.730 9.014 -3.509 1.00 96.62 71 HIS A C 1
ATOM 505 O O . HIS A 1 71 ? 1.000 9.353 -2.578 1.00 96.62 71 HIS A O 1
ATOM 511 N N . THR A 1 72 ? 2.745 8.168 -3.315 1.00 95.56 72 THR A N 1
ATOM 512 C CA . THR A 1 72 ? 3.028 7.544 -2.009 1.00 95.56 72 THR A CA 1
ATOM 513 C C . THR A 1 72 ? 3.516 8.536 -0.948 1.00 95.56 72 THR A C 1
ATOM 515 O O . THR A 1 72 ? 3.505 8.201 0.236 1.00 95.56 72 THR A O 1
ATOM 518 N N . LEU A 1 73 ? 3.894 9.762 -1.332 1.00 94.94 73 LEU A N 1
ATOM 519 C CA . LEU A 1 73 ? 4.276 10.827 -0.398 1.00 94.94 73 LEU A CA 1
ATOM 520 C C . LEU A 1 73 ? 3.086 11.552 0.244 1.00 94.94 73 LEU A C 1
ATOM 522 O O . LEU A 1 73 ? 3.306 12.268 1.218 1.00 94.94 73 LEU A O 1
ATOM 526 N N . HIS A 1 74 ? 1.856 11.356 -0.251 1.00 91.62 74 HIS A N 1
ATOM 527 C CA . HIS A 1 74 ? 0.653 11.999 0.295 1.00 91.62 74 HIS A CA 1
ATOM 528 C C . HIS A 1 74 ? 0.497 11.750 1.803 1.00 91.62 74 HIS A C 1
ATOM 530 O O . HIS A 1 74 ? 0.255 12.687 2.558 1.00 91.62 74 HIS A O 1
ATOM 536 N N . ASP A 1 75 ? 0.712 10.503 2.246 1.00 86.12 75 ASP A N 1
ATOM 537 C CA . ASP A 1 75 ? 0.682 10.134 3.664 1.00 86.12 75 ASP A CA 1
ATOM 538 C C . ASP A 1 75 ? 1.956 9.378 4.050 1.00 86.12 75 ASP A C 1
ATOM 540 O O . ASP A 1 75 ? 2.298 8.379 3.404 1.00 86.12 75 ASP A O 1
ATOM 544 N N . PRO A 1 76 ? 2.645 9.752 5.141 1.00 89.56 76 PRO A N 1
ATOM 545 C CA . PRO A 1 76 ? 3.869 9.072 5.524 1.00 89.56 76 PRO A CA 1
ATOM 546 C C . PRO A 1 76 ? 3.589 7.635 5.983 1.00 89.56 76 PRO A C 1
ATOM 548 O O . PRO A 1 76 ? 3.015 7.404 7.046 1.00 89.56 76 PRO A O 1
ATOM 551 N N . THR A 1 77 ? 4.101 6.654 5.236 1.00 92.50 77 THR A N 1
ATOM 552 C CA . THR A 1 77 ? 3.987 5.212 5.554 1.00 92.50 77 THR A CA 1
ATOM 553 C C . THR A 1 77 ? 4.422 4.872 6.989 1.00 92.50 77 THR A C 1
ATOM 555 O O . THR A 1 77 ? 3.844 3.991 7.622 1.00 92.50 77 THR A O 1
ATOM 558 N N . ARG A 1 78 ? 5.401 5.603 7.541 1.00 92.38 78 ARG A N 1
ATOM 559 C CA . ARG A 1 78 ? 5.873 5.423 8.925 1.00 92.38 78 ARG A CA 1
ATOM 560 C C . ARG A 1 78 ? 4.771 5.612 9.975 1.00 92.38 78 ARG A C 1
ATOM 562 O O . ARG A 1 78 ? 4.739 4.868 10.947 1.00 92.38 78 ARG A O 1
ATOM 569 N N . TRP A 1 79 ? 3.856 6.563 9.768 1.00 92.19 79 TRP A N 1
ATOM 570 C CA . TRP A 1 79 ? 2.748 6.793 10.695 1.00 92.19 79 TRP A CA 1
ATOM 571 C C . TRP A 1 79 ? 1.741 5.650 10.614 1.00 92.19 79 TRP A C 1
ATOM 573 O O . TRP A 1 79 ? 1.276 5.176 11.646 1.00 92.19 79 TRP A O 1
ATOM 583 N N . LYS A 1 80 ? 1.470 5.129 9.413 1.00 93.25 80 LYS A N 1
ATOM 584 C CA . LYS A 1 80 ? 0.598 3.957 9.230 1.00 93.25 80 LYS A CA 1
ATOM 585 C C . LYS A 1 80 ? 1.134 2.740 9.979 1.00 93.25 80 LYS A C 1
ATOM 587 O O . LYS A 1 80 ? 0.400 2.104 10.724 1.00 93.25 80 LYS A O 1
ATOM 592 N N . LEU A 1 81 ? 2.437 2.469 9.858 1.00 95.44 81 LEU A N 1
ATOM 593 C CA . LEU A 1 81 ? 3.105 1.388 10.593 1.00 95.44 81 LEU A CA 1
ATOM 594 C C . LEU A 1 81 ? 2.961 1.531 12.112 1.00 95.44 81 LEU A C 1
ATOM 596 O O . LEU A 1 81 ? 2.723 0.536 12.792 1.00 95.44 81 LEU A O 1
ATOM 600 N N . GLN A 1 82 ? 3.060 2.752 12.645 1.00 95.62 82 GLN A N 1
ATOM 601 C CA . GLN A 1 82 ? 2.854 2.985 14.072 1.00 95.62 82 GLN A CA 1
ATOM 602 C C . GLN A 1 82 ? 1.419 2.656 14.506 1.00 95.62 82 GLN A C 1
ATOM 604 O O . GLN A 1 82 ? 1.242 1.977 15.515 1.00 95.62 82 GLN A O 1
ATOM 609 N N . HIS A 1 83 ? 0.402 3.104 13.765 1.00 95.06 83 HIS A N 1
ATOM 610 C CA . HIS A 1 83 ? -1.001 2.817 14.092 1.00 95.06 83 HIS A CA 1
ATOM 611 C C . HIS A 1 83 ? -1.315 1.323 13.996 1.00 95.06 83 HIS A C 1
ATOM 613 O O . HIS A 1 83 ? -1.905 0.767 14.920 1.00 95.06 83 HIS A O 1
ATOM 619 N N . ILE A 1 84 ? -0.835 0.658 12.939 1.00 96.31 84 ILE A N 1
ATOM 620 C CA . ILE A 1 84 ? -0.928 -0.800 12.784 1.00 96.31 84 ILE A CA 1
ATOM 621 C C . ILE A 1 84 ? -0.295 -1.500 13.990 1.00 96.31 84 ILE A C 1
ATOM 623 O O . ILE A 1 84 ? -0.919 -2.373 14.590 1.00 96.31 84 ILE A O 1
ATOM 627 N N . GLY A 1 85 ? 0.915 -1.095 14.386 1.00 97.62 85 GLY A N 1
ATOM 628 C CA . GLY A 1 85 ? 1.617 -1.673 15.530 1.00 97.62 85 GLY A CA 1
ATOM 629 C C . GLY A 1 85 ? 0.864 -1.484 16.847 1.00 97.62 85 GLY A C 1
ATOM 630 O O . GLY A 1 85 ? 0.651 -2.450 17.571 1.00 97.62 85 GLY A O 1
ATOM 631 N N . ARG A 1 86 ? 0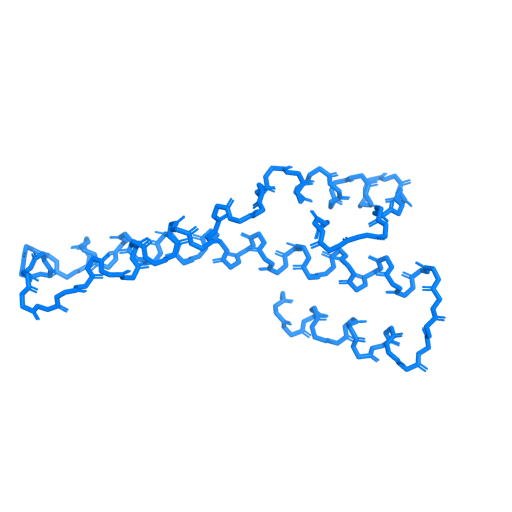.403 -0.264 17.146 1.00 97.44 86 ARG A N 1
ATOM 632 C CA . ARG A 1 86 ? -0.352 0.039 18.377 1.00 97.44 86 ARG A CA 1
ATOM 633 C C . ARG A 1 86 ? -1.672 -0.725 18.461 1.00 97.44 86 ARG A C 1
ATOM 635 O O . ARG A 1 86 ? -2.022 -1.212 19.535 1.00 97.44 86 ARG A O 1
ATOM 642 N N . TYR A 1 87 ? -2.380 -0.847 17.342 1.00 96.69 87 TYR A N 1
ATOM 643 C CA . TYR A 1 87 ? -3.604 -1.634 17.276 1.00 96.69 87 TYR A CA 1
ATOM 644 C C . TYR A 1 87 ? -3.318 -3.123 17.497 1.00 96.69 87 TYR A C 1
ATOM 646 O O . TYR A 1 87 ? -3.929 -3.746 18.357 1.00 96.69 87 TYR A O 1
ATOM 654 N N . THR A 1 88 ? -2.324 -3.670 16.792 1.00 96.62 88 THR A N 1
ATOM 655 C CA . THR A 1 88 ? -1.990 -5.104 16.844 1.00 96.62 88 THR A CA 1
ATOM 656 C C . THR A 1 88 ? -1.433 -5.530 18.205 1.00 96.62 88 THR A C 1
ATOM 658 O O . THR A 1 88 ? -1.740 -6.619 18.676 1.00 96.62 88 THR A O 1
ATOM 661 N N . LEU A 1 89 ? -0.608 -4.692 18.843 1.00 97.75 89 LEU A N 1
ATOM 662 C CA . LEU A 1 89 ? 0.088 -5.037 20.089 1.00 97.75 89 LEU A CA 1
ATOM 663 C C . LEU A 1 89 ? -0.694 -4.675 21.354 1.00 97.75 89 LEU A C 1
ATOM 665 O O . LEU A 1 89 ? -0.474 -5.282 22.397 1.00 97.75 89 LEU A O 1
ATOM 669 N N . SER A 1 90 ? -1.542 -3.647 21.304 1.00 96.62 90 SER A N 1
ATOM 670 C CA . SER A 1 90 ? -2.159 -3.073 22.509 1.00 96.62 90 SER A CA 1
ATOM 671 C C . SER A 1 90 ? -3.646 -2.766 22.353 1.00 96.62 90 SER A C 1
ATOM 673 O O . SER A 1 90 ? -4.228 -2.165 23.251 1.00 96.62 90 SER A O 1
ATOM 675 N N . GLY A 1 91 ? -4.263 -3.102 21.216 1.00 96.06 91 GLY A N 1
ATOM 676 C CA . GLY A 1 91 ? -5.676 -2.815 20.953 1.00 96.06 91 GLY A CA 1
ATOM 677 C C . GLY A 1 91 ? -6.009 -1.322 20.867 1.00 96.06 91 GLY A C 1
ATOM 678 O O . GLY A 1 91 ? -7.177 -0.949 20.903 1.00 96.06 91 GLY A O 1
ATOM 679 N N . THR A 1 92 ? -5.008 -0.436 20.766 1.00 96.50 92 THR A N 1
ATOM 680 C CA . THR A 1 92 ? -5.264 1.008 20.662 1.00 96.50 92 THR A CA 1
ATOM 681 C C . THR A 1 92 ? -5.914 1.304 19.312 1.00 96.50 92 THR A C 1
ATOM 683 O O . THR A 1 92 ? -5.272 1.141 18.273 1.00 96.50 92 THR A O 1
ATOM 686 N N . GLN A 1 93 ? -7.163 1.774 19.324 1.00 94.50 93 GLN A N 1
ATOM 687 C CA . GLN A 1 93 ? -7.869 2.169 18.106 1.00 94.50 93 GLN A CA 1
ATOM 688 C C . GLN A 1 93 ? -7.144 3.323 17.381 1.00 94.50 93 GLN A C 1
ATOM 690 O O . GLN A 1 93 ? -6.609 4.228 18.034 1.00 94.50 93 GLN A O 1
ATOM 695 N N . PRO A 1 94 ? -7.110 3.314 16.036 1.00 92.44 94 PRO A N 1
ATOM 696 C CA . PRO A 1 94 ? -6.532 4.403 15.261 1.00 92.44 94 PRO A CA 1
ATOM 697 C C . PRO A 1 94 ? -7.413 5.669 15.348 1.00 92.44 94 PRO A C 1
ATOM 699 O O . PRO A 1 94 ? -8.632 5.565 15.511 1.00 92.44 94 PRO A O 1
ATOM 702 N N . PRO A 1 95 ? -6.835 6.879 15.246 1.00 88.69 95 PRO A N 1
ATOM 703 C CA . PRO A 1 95 ? -7.608 8.117 15.243 1.00 88.69 95 PRO A CA 1
ATOM 704 C C . PRO A 1 95 ? -8.552 8.198 14.035 1.00 88.69 95 PRO A C 1
ATOM 706 O O . PRO A 1 95 ? -8.228 7.751 12.944 1.00 88.69 95 PRO A O 1
ATOM 709 N N . ARG A 1 96 ? -9.732 8.799 14.215 1.00 81.94 96 ARG A N 1
ATOM 710 C CA . ARG A 1 96 ? -10.810 8.821 13.209 1.00 81.94 96 ARG A CA 1
ATOM 711 C C . ARG A 1 96 ? -10.658 9.974 12.207 1.00 81.94 96 ARG A C 1
ATOM 713 O O . ARG A 1 96 ? -11.447 10.913 12.215 1.00 81.94 96 ARG A O 1
ATOM 720 N N . HIS A 1 97 ? -9.632 9.931 11.359 1.00 79.31 97 HIS A N 1
ATOM 721 C CA . HIS A 1 97 ? -9.449 10.874 10.243 1.00 79.31 97 HIS A CA 1
ATOM 722 C C . HIS A 1 97 ? -8.757 10.198 9.052 1.00 79.31 97 HIS A C 1
ATOM 724 O O . HIS A 1 97 ? -8.096 9.190 9.216 1.00 79.31 97 HIS A O 1
ATOM 730 N N . GLY A 1 98 ? -8.830 10.749 7.838 1.00 66.50 98 GLY A N 1
ATOM 731 C CA . GLY A 1 98 ? -8.350 10.063 6.620 1.00 66.50 98 GLY A CA 1
ATOM 732 C C . GLY A 1 98 ? -6.835 9.803 6.490 1.00 66.50 98 GLY A C 1
ATOM 733 O O . GLY A 1 98 ? -6.399 9.323 5.451 1.00 66.50 98 GLY A O 1
ATOM 734 N N . GLN A 1 99 ? -6.021 10.127 7.502 1.00 65.25 99 GLN A N 1
ATOM 735 C CA . GLN A 1 99 ? -4.548 10.015 7.459 1.00 65.25 99 GLN A CA 1
ATOM 736 C C . GLN A 1 99 ? -3.971 8.866 8.306 1.00 65.25 99 GLN A C 1
ATOM 738 O O . GLN A 1 99 ? -2.751 8.748 8.435 1.00 65.25 99 GLN A O 1
ATOM 743 N N . ILE A 1 100 ? -4.826 8.005 8.858 1.00 60.22 100 ILE A N 1
ATOM 744 C CA . ILE A 1 100 ? -4.450 6.699 9.435 1.00 60.22 100 ILE A CA 1
ATOM 745 C C . ILE A 1 100 ? -4.154 5.677 8.359 1.00 60.22 100 ILE A C 1
ATOM 747 O O . ILE A 1 100 ? -4.874 5.629 7.343 1.00 60.22 100 ILE A O 1
#

InterPro domains:
  IPR013107 Acyl-CoA dehydrogenase, C-terminal domain [PF08028] (8-75)
  IPR036250 Acyl-CoA dehydrogenase-like, C-terminal [SSF47203] (11-96)

Foldseek 3Di:
DVVLLVVLVVVCVVPPDQLSLLSNLLSVLVVLLVVLVVQLVVLVVVCVVVDPVCPDVVVVSNVSNVVSVVVNVPADNVVSVVQNCCCVPPVDGDDPDPRD

Organism: NCBI:txid1801

pLDDT: mean 95.01, std 6.28, range [60.22, 98.44]

Secondary structure (DSSP, 8-state):
-HHHHHHHHHHHHHS-SHHHHHHHHHHHHHHHHHHHHHHHHHHHHHHHHH-GGGG-TTTTTHHHHHHHHHHHTSS-HHHHHHHHHHHHHH--PPPSSTT-